Protein AF-A0A1B7MEA1-F1 (afdb_monomer)

InterPro domains:
  IPR001128 Cytochrome P450 [PF00067] (1-78)
  IPR017972 Cytochrome P450, conserved site [PS00086] (35-44)
  IPR036396 Cytochrome P450 superfamily [G3DSA:1.10.630.10] (1-83)
  IPR036396 Cytochrome P450 superfamily [SSF48264] (1-74)
  IPR050364 Cytochrome P450 monooxygenase, fungi [PTHR46300] (1-80)

Radius of gyration: 16.97 Å; Cα contacts (8 Å, |Δi|>4): 39; chains: 1; bounding box: 35×30×44 Å

Mean predicted a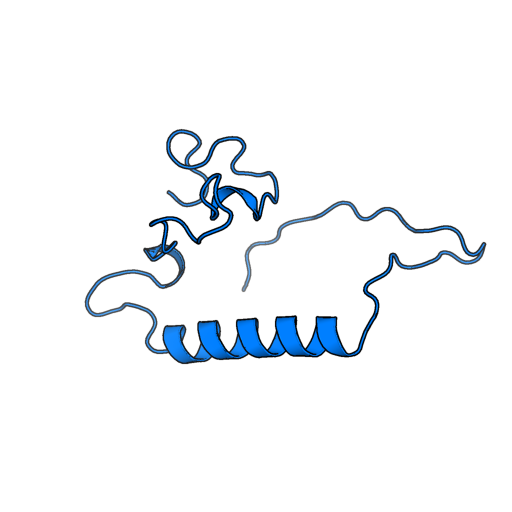ligned error: 4.67 Å

Nearest PDB structures (foldseek):
  3lc4-assembly2_B  TM=8.918E-01  e=5.847E-03  Homo sapiens
  5a5i-assembly1_A  TM=8.257E-01  e=4.739E-03  Homo sapiens
  5x24-assembly1_A  TM=8.405E-01  e=5.083E-03  Homo sapiens
  1r9o-assembly1_A  TM=8.191E-01  e=6.271E-03  Homo sapiens
  3qu8-assembly6_F  TM=8.779E-01  e=1.024E-02  Homo sapiens

pLDDT: mean 92.21, std 7.49, range [47.34, 98.38]

Sequence (86 aa):
MTHDPTKYPAPFEFKPERFFTPSGDLNDDRVTPVWGWGRRICVGRHLADASVWSAIASMLAVFDLLKAKDASGKDIDFEPRWIPGV

Foldseek 3Di:
DQQPCVLPPVSVDPDPCSQADPVRHGDPCPVQPVQPDDPRGNPCVVVVVVVVVVVVVVCVVPDDDAADADPVRDGDDDDDDDDPDD

Secondary structure (DSSP, 8-state):
-TT-TTTSSSTTS--GGGGB-TTS-B-S---GGGG--GGGS-TTHHHHHHHHHHHHHHHHHH------B-TTSPBPP---------

Structure (mmCIF, N/CA/C/O backbone):
data_AF-A0A1B7MEA1-F1
#
_entry.id   AF-A0A1B7MEA1-F1
#
loop_
_atom_site.group_PDB
_atom_site.id
_atom_site.type_symbol
_atom_site.label_atom_id
_atom_site.label_alt_id
_atom_site.label_comp_id
_atom_site.label_asym_id
_atom_site.label_entity_id
_atom_site.label_seq_id
_atom_site.pdbx_PDB_ins_code
_atom_site.Cartn_x
_atom_site.Cartn_y
_atom_site.Cartn_z
_atom_site.occupancy
_atom_site.B_iso_or_equiv
_atom_site.auth_seq_id
_atom_site.auth_comp_id
_atom_site.auth_asym_id
_atom_site.auth_atom_id
_atom_site.pdbx_PDB_model_num
ATOM 1 N N . MET A 1 1 ? 15.454 8.634 -5.270 1.00 83.94 1 MET A N 1
ATOM 2 C CA . MET A 1 1 ? 14.611 7.755 -6.112 1.00 83.94 1 MET A CA 1
ATOM 3 C C . MET A 1 1 ? 13.175 7.699 -5.615 1.00 83.94 1 MET A C 1
ATOM 5 O O . MET A 1 1 ? 12.329 8.243 -6.297 1.00 83.94 1 MET A O 1
ATOM 9 N N . THR A 1 2 ? 12.867 7.102 -4.457 1.00 89.94 2 THR A N 1
ATOM 10 C CA . THR A 1 2 ? 11.467 6.990 -3.97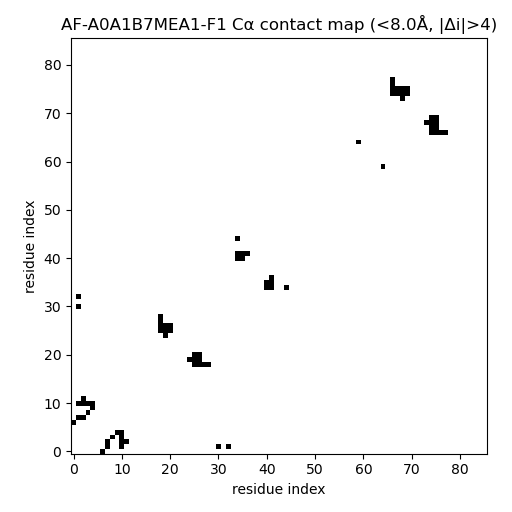6 1.00 89.94 2 THR A CA 1
ATOM 11 C C . THR A 1 2 ? 10.868 8.296 -3.443 1.00 89.94 2 THR A C 1
ATOM 13 O O . THR A 1 2 ? 9.657 8.434 -3.441 1.00 89.94 2 THR A O 1
ATOM 16 N N . HIS A 1 3 ? 11.705 9.269 -3.071 1.00 91.38 3 HIS A N 1
ATOM 17 C CA . HIS A 1 3 ? 11.300 10.637 -2.713 1.00 91.38 3 HIS A CA 1
ATOM 18 C C . HIS A 1 3 ? 11.854 11.685 -3.695 1.00 91.38 3 HIS A C 1
ATOM 20 O O . HIS A 1 3 ? 12.081 12.833 -3.328 1.00 91.38 3 HIS A O 1
ATOM 26 N N . ASP A 1 4 ? 12.168 11.279 -4.928 1.00 92.69 4 ASP A N 1
ATOM 27 C CA . ASP A 1 4 ? 12.645 12.217 -5.945 1.00 92.69 4 ASP A CA 1
ATOM 28 C C . ASP A 1 4 ? 11.488 13.130 -6.391 1.00 92.69 4 ASP A C 1
ATOM 30 O O . ASP A 1 4 ? 10.525 12.609 -6.956 1.00 92.69 4 ASP A O 1
ATOM 34 N N . PRO A 1 5 ? 11.554 14.456 -6.170 1.00 95.56 5 PRO A N 1
ATOM 35 C CA . PRO A 1 5 ? 10.459 15.365 -6.500 1.00 95.56 5 PRO A CA 1
ATOM 36 C C . PRO A 1 5 ? 10.203 15.491 -8.007 1.00 95.56 5 PRO A C 1
ATOM 38 O O . PRO A 1 5 ? 9.118 15.917 -8.394 1.00 95.56 5 PRO A O 1
ATOM 41 N N . THR A 1 6 ? 11.167 15.117 -8.858 1.00 94.62 6 THR A N 1
ATOM 42 C CA . THR A 1 6 ? 10.992 15.131 -10.320 1.00 94.62 6 THR A CA 1
ATOM 43 C C . THR A 1 6 ? 10.075 14.006 -10.796 1.00 94.62 6 THR A C 1
ATOM 45 O O . THR A 1 6 ? 9.300 14.202 -11.729 1.00 94.62 6 THR A O 1
ATOM 48 N N . LYS A 1 7 ? 10.121 12.847 -10.125 1.00 91.56 7 LYS A N 1
ATOM 49 C CA . LYS A 1 7 ? 9.236 11.704 -10.388 1.00 91.56 7 LYS A CA 1
ATOM 50 C C . LYS A 1 7 ? 7.967 11.757 -9.535 1.00 91.56 7 LY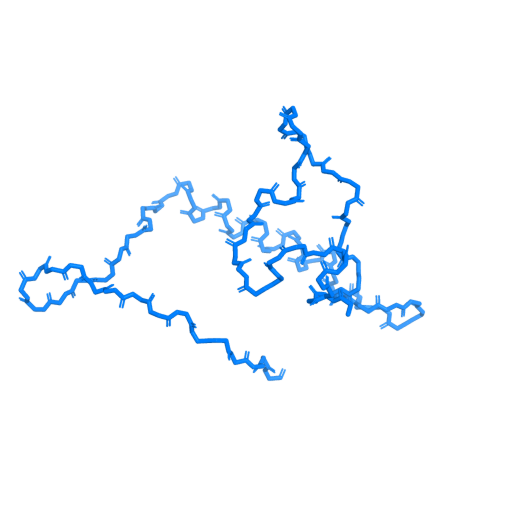S A C 1
ATOM 52 O O . LYS A 1 7 ? 6.881 11.456 -10.018 1.00 91.56 7 LYS A O 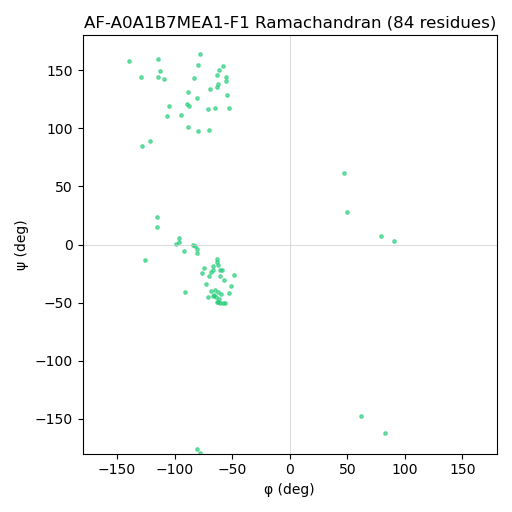1
ATOM 57 N N . TYR A 1 8 ? 8.103 12.138 -8.267 1.00 93.81 8 TYR A N 1
ATOM 58 C CA . TYR A 1 8 ? 7.032 12.155 -7.276 1.00 93.81 8 TYR A CA 1
ATOM 59 C C . TYR A 1 8 ? 6.842 13.568 -6.714 1.00 93.81 8 TYR A C 1
ATOM 61 O O . TYR A 1 8 ? 7.420 13.899 -5.677 1.00 93.81 8 TYR A O 1
ATOM 69 N N . PRO A 1 9 ? 6.000 14.410 -7.338 1.00 94.44 9 PRO A N 1
ATOM 70 C CA . PRO A 1 9 ? 5.649 15.713 -6.782 1.00 94.44 9 PRO A CA 1
ATOM 71 C C . PRO A 1 9 ? 5.091 15.577 -5.361 1.00 94.44 9 PRO A C 1
ATOM 73 O O . PRO A 1 9 ? 4.346 14.631 -5.078 1.00 94.44 9 PRO A O 1
ATOM 76 N N . ALA A 1 10 ? 5.457 16.506 -4.471 1.00 94.44 10 ALA A N 1
AT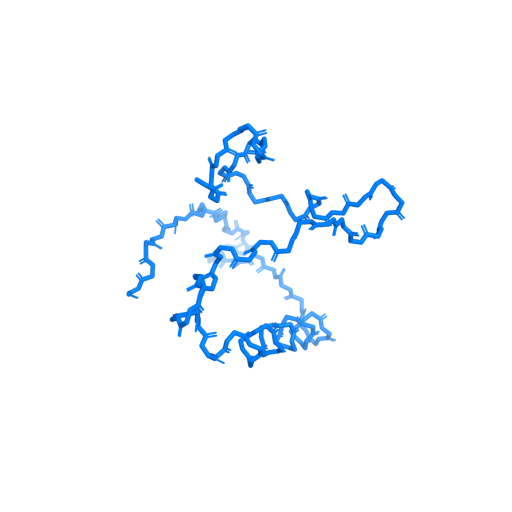OM 77 C CA . ALA A 1 10 ? 5.183 16.417 -3.032 1.00 94.44 10 ALA A CA 1
ATOM 78 C C . ALA A 1 10 ? 5.552 15.030 -2.449 1.00 94.44 10 ALA A C 1
ATOM 80 O O . ALA A 1 10 ? 4.672 14.300 -1.989 1.00 94.44 10 ALA A O 1
ATOM 81 N N . PRO A 1 11 ? 6.835 14.622 -2.515 1.00 92.69 11 PRO A N 1
ATOM 82 C CA . PRO A 1 11 ? 7.240 13.237 -2.265 1.00 92.69 11 PRO A CA 1
ATOM 83 C C . PRO A 1 11 ? 7.043 12.782 -0.814 1.00 92.69 11 PRO A C 1
ATOM 85 O O . PRO A 1 11 ? 6.963 11.587 -0.564 1.00 92.69 11 PRO A O 1
ATOM 88 N N . PHE A 1 12 ? 6.975 13.718 0.136 1.00 90.19 12 PHE A N 1
ATOM 89 C CA . PHE A 1 12 ? 6.784 13.430 1.562 1.00 90.19 12 PHE A CA 1
ATOM 90 C C . PHE A 1 12 ? 5.310 13.418 1.992 1.00 90.19 12 PHE A C 1
ATOM 92 O O . PHE A 1 12 ? 5.012 13.095 3.139 1.00 90.19 12 PHE A O 1
ATOM 99 N N . GLU A 1 13 ? 4.386 13.765 1.093 1.00 9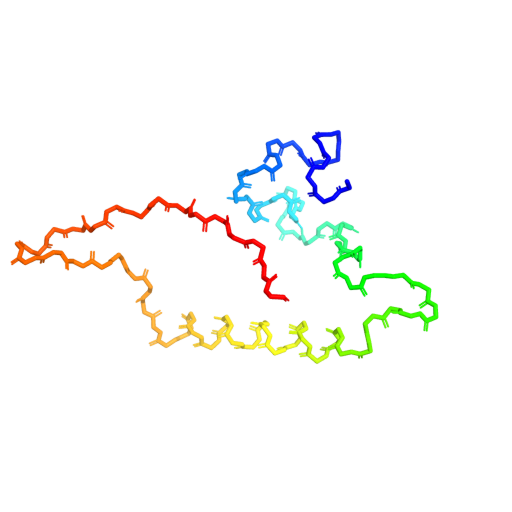1.31 13 GLU A N 1
ATOM 100 C CA . GLU A 1 13 ? 2.953 13.680 1.360 1.00 91.31 13 GLU A CA 1
ATOM 101 C C . GLU A 1 13 ? 2.425 12.289 0.993 1.00 91.31 13 GLU A C 1
ATOM 103 O O . GLU A 1 13 ? 2.651 11.790 -0.118 1.00 91.31 13 GLU A O 1
ATOM 108 N N . PHE A 1 14 ? 1.667 11.682 1.908 1.00 89.81 14 PHE A N 1
ATOM 109 C CA . PHE A 1 14 ? 0.948 10.441 1.644 1.00 89.81 14 PHE A CA 1
ATOM 110 C C . PHE A 1 14 ? -0.211 10.714 0.675 1.00 89.81 14 PHE A C 1
ATOM 112 O O . PHE A 1 14 ? -1.261 11.209 1.072 1.00 89.81 14 PHE A O 1
ATOM 119 N N . LYS A 1 15 ? 0.012 10.421 -0.610 1.00 91.88 15 LYS A N 1
ATOM 120 C CA . LYS A 1 15 ? -0.944 10.632 -1.710 1.00 91.88 15 LYS A CA 1
ATOM 121 C C . LYS A 1 15 ? -1.112 9.348 -2.522 1.00 91.88 15 LYS A C 1
ATOM 123 O O . LYS A 1 15 ? -0.380 9.194 -3.504 1.00 91.88 15 LYS A O 1
ATOM 128 N N . PRO A 1 16 ? -1.988 8.410 -2.114 1.00 92.31 16 PRO A N 1
ATOM 129 C CA . PRO A 1 16 ? -2.242 7.168 -2.850 1.00 92.31 16 PRO A CA 1
ATOM 130 C C . PRO A 1 16 ? -2.695 7.399 -4.297 1.00 92.31 16 PRO A C 1
ATOM 132 O O . PRO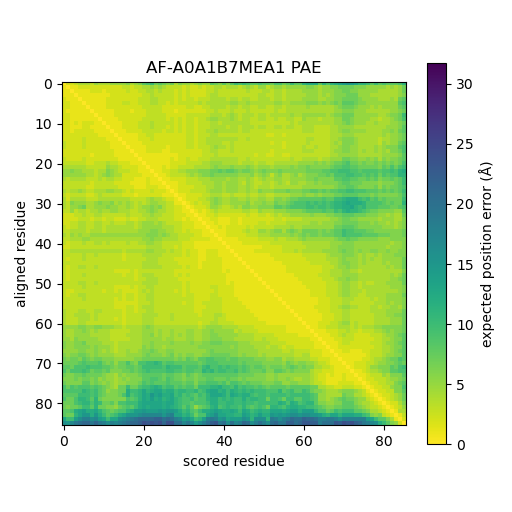 A 1 16 ? -2.369 6.617 -5.185 1.00 92.31 16 PRO A O 1
ATOM 135 N N . GLU A 1 17 ? -3.382 8.512 -4.550 1.00 94.94 17 GLU A N 1
ATOM 136 C CA . GLU A 1 17 ? -3.961 8.886 -5.843 1.00 94.94 17 GLU A CA 1
ATOM 137 C C . GLU A 1 17 ? -2.899 9.028 -6.940 1.00 94.94 17 GLU A C 1
ATOM 139 O O . GLU A 1 17 ? -3.204 8.878 -8.120 1.00 94.94 17 GLU A O 1
ATOM 144 N N . ARG A 1 18 ? -1.628 9.255 -6.576 1.00 94.62 18 ARG A N 1
ATOM 145 C CA . ARG A 1 18 ? -0.521 9.373 -7.541 1.00 94.62 18 ARG A CA 1
ATOM 146 C C . ARG A 1 18 ? -0.260 8.098 -8.346 1.00 94.62 18 ARG A C 1
ATOM 148 O O . ARG A 1 18 ? 0.480 8.158 -9.322 1.00 94.62 18 ARG A O 1
ATOM 155 N N . PHE A 1 19 ? -0.799 6.960 -7.913 1.00 94.75 19 PHE A N 1
ATOM 156 C CA . PHE A 1 19 ? -0.657 5.663 -8.581 1.00 94.75 19 PHE A CA 1
ATOM 157 C C . PHE A 1 19 ? -1.843 5.330 -9.495 1.00 94.75 19 PHE A C 1
ATOM 159 O O . PHE A 1 19 ? -1.898 4.242 -10.064 1.00 94.75 19 PHE A O 1
ATOM 166 N N . PHE A 1 20 ? -2.772 6.273 -9.669 1.00 96.19 20 PHE A N 1
ATOM 167 C CA . PHE A 1 20 ? -3.932 6.130 -10.535 1.00 96.19 20 PHE A CA 1
ATOM 168 C C . PHE A 1 20 ? -3.852 7.081 -11.731 1.00 96.19 20 PHE A C 1
ATOM 170 O O . PHE A 1 20 ? -3.282 8.172 -11.681 1.00 96.19 20 PHE A O 1
ATOM 177 N N . THR A 1 21 ? -4.428 6.640 -12.837 1.00 96.00 21 THR A N 1
ATOM 178 C CA . THR A 1 21 ? -4.733 7.452 -14.012 1.00 96.00 21 THR A CA 1
ATOM 179 C C . THR A 1 21 ? -5.995 8.288 -13.754 1.00 96.00 21 THR A C 1
ATOM 181 O O . THR A 1 21 ? -6.769 7.971 -12.847 1.00 96.00 21 THR A O 1
ATOM 184 N N . PRO A 1 22 ? -6.275 9.328 -14.563 1.00 94.50 22 PRO A N 1
ATOM 185 C CA . PRO A 1 22 ? -7.507 10.110 -14.425 1.00 94.50 22 PRO A CA 1
ATOM 186 C C . PRO A 1 22 ? -8.803 9.295 -14.577 1.00 94.50 22 PRO A C 1
ATOM 188 O O . PRO A 1 22 ? -9.842 9.730 -14.090 1.00 94.50 22 PRO A O 1
ATOM 191 N N . SER A 1 23 ? -8.761 8.132 -15.241 1.00 95.75 23 SER A N 1
ATOM 192 C CA . SER A 1 23 ? -9.901 7.209 -15.360 1.00 95.75 23 SER A CA 1
ATOM 193 C C . SER A 1 23 ? -10.099 6.313 -14.133 1.00 95.75 23 SER A C 1
ATOM 195 O O . SER A 1 23 ? -11.115 5.629 -14.051 1.00 95.75 23 SER A O 1
ATOM 197 N N . GLY A 1 24 ? -9.170 6.329 -13.171 1.00 93.50 24 GLY A N 1
ATOM 198 C CA . GLY A 1 24 ? -9.209 5.486 -11.974 1.00 93.50 24 GLY A CA 1
ATOM 199 C C . GLY A 1 24 ? -8.509 4.133 -12.129 1.00 93.50 24 GLY A C 1
ATOM 200 O O . GLY A 1 24 ? -8.508 3.345 -11.186 1.00 93.50 24 GLY A O 1
ATOM 201 N N . ASP A 1 25 ? -7.878 3.862 -13.273 1.00 96.38 25 ASP A N 1
ATOM 202 C CA . ASP A 1 25 ? -7.041 2.672 -13.464 1.00 96.38 25 ASP A CA 1
ATOM 203 C C . ASP A 1 25 ? -5.655 2.876 -12.844 1.00 96.38 25 ASP A C 1
ATOM 205 O O . ASP A 1 25 ? -5.178 4.009 -12.770 1.00 96.38 25 ASP A O 1
ATOM 209 N N . LEU A 1 26 ? -4.965 1.801 -12.454 1.00 94.12 26 LEU A N 1
ATOM 210 C CA . LEU A 1 26 ? -3.567 1.891 -12.016 1.00 94.12 26 LEU A CA 1
ATOM 211 C C . LEU A 1 26 ? -2.670 2.404 -13.150 1.00 94.12 26 LEU A C 1
ATOM 213 O O . LEU A 1 26 ? -2.803 1.980 -14.299 1.00 94.12 26 LEU A O 1
ATOM 217 N N . ASN A 1 27 ? -1.736 3.295 -12.820 1.00 95.19 27 ASN A N 1
ATOM 218 C CA . ASN A 1 27 ? -0.723 3.744 -13.772 1.00 95.19 27 ASN A CA 1
ATOM 219 C C . ASN A 1 27 ? 0.433 2.731 -13.906 1.00 95.19 27 ASN A C 1
ATOM 221 O O . ASN A 1 27 ? 0.400 1.622 -13.368 1.00 95.19 27 ASN A O 1
ATOM 225 N N . ASP A 1 28 ? 1.455 3.086 -14.682 1.00 93.50 28 ASP A N 1
ATOM 226 C CA . ASP A 1 28 ? 2.599 2.221 -14.976 1.00 93.50 28 ASP A CA 1
ATOM 227 C C . ASP A 1 28 ? 3.681 2.220 -13.881 1.00 93.50 28 ASP A C 1
ATOM 229 O O . ASP A 1 28 ? 4.659 1.465 -13.977 1.00 93.50 28 ASP A O 1
ATOM 233 N N . ASP A 1 29 ? 3.513 3.000 -12.808 1.00 93.06 29 ASP A N 1
ATOM 234 C CA . ASP A 1 29 ? 4.482 3.065 -11.725 1.00 93.06 29 ASP A CA 1
ATOM 235 C C . ASP A 1 29 ? 4.344 1.882 -10.766 1.00 93.06 29 ASP A C 1
ATOM 237 O O . ASP A 1 29 ? 3.557 1.865 -9.823 1.00 93.06 29 ASP A O 1
ATOM 241 N N . ARG A 1 30 ? 5.188 0.875 -10.988 1.00 86.12 30 ARG A N 1
ATOM 242 C CA . ARG A 1 30 ? 5.217 -0.351 -10.181 1.00 86.12 30 ARG A CA 1
ATOM 243 C C . ARG A 1 30 ? 6.034 -0.242 -8.896 1.00 86.12 30 ARG A C 1
ATOM 245 O O . ARG A 1 30 ? 6.197 -1.252 -8.216 1.00 86.12 30 ARG A O 1
ATOM 252 N N . VAL A 1 31 ? 6.644 0.914 -8.607 1.00 87.00 31 VAL A N 1
ATOM 253 C CA . VAL A 1 31 ? 7.467 1.161 -7.401 1.00 87.00 31 VAL A CA 1
ATOM 254 C C . VAL A 1 31 ? 8.534 0.071 -7.156 1.00 87.00 31 VAL A C 1
ATOM 256 O O . VAL A 1 31 ? 8.995 -0.154 -6.039 1.00 87.00 31 VAL A O 1
ATOM 259 N N . THR A 1 32 ? 9.000 -0.592 -8.222 1.00 83.44 32 THR A N 1
ATOM 260 C CA . THR A 1 32 ? 9.893 -1.764 -8.160 1.00 83.44 32 THR A CA 1
ATOM 261 C C . THR A 1 32 ? 11.145 -1.583 -7.287 1.00 83.44 32 THR A C 1
ATOM 263 O O . THR A 1 32 ? 11.512 -2.544 -6.609 1.00 83.44 32 THR A O 1
ATOM 266 N N . PRO A 1 33 ? 11.783 -0.389 -7.223 1.00 89.81 33 PRO A N 1
ATOM 267 C CA . PRO A 1 33 ? 12.893 -0.119 -6.309 1.00 89.81 33 PRO A CA 1
ATOM 268 C C . PRO A 1 33 ? 12.695 -0.527 -4.846 1.00 89.81 33 PRO A C 1
ATOM 270 O O . PRO A 1 33 ? 13.690 -0.795 -4.178 1.00 89.81 33 PRO A O 1
ATOM 273 N N . VAL A 1 34 ? 11.456 -0.589 -4.340 1.00 90.94 34 VAL A N 1
ATOM 274 C CA . VAL A 1 34 ? 11.178 -0.948 -2.937 1.00 90.94 34 VAL A CA 1
ATOM 275 C C . VAL A 1 34 ? 11.678 -2.352 -2.576 1.00 90.94 34 VAL A C 1
ATOM 277 O O . VAL A 1 34 ? 12.059 -2.604 -1.436 1.00 90.94 34 VAL A O 1
ATOM 280 N N . TRP A 1 35 ? 11.764 -3.249 -3.563 1.00 93.00 35 TRP A N 1
ATOM 281 C CA . TRP A 1 35 ? 12.232 -4.623 -3.386 1.00 93.00 35 TRP A CA 1
ATOM 282 C C . TRP A 1 35 ? 13.703 -4.832 -3.781 1.00 93.00 35 TRP A C 1
ATOM 284 O O . TRP A 1 35 ? 14.211 -5.953 -3.681 1.00 93.00 35 TRP A O 1
ATOM 294 N N . GLY A 1 36 ? 14.404 -3.785 -4.225 1.00 92.81 36 GLY A N 1
ATOM 295 C CA . GLY A 1 36 ? 15.768 -3.864 -4.752 1.00 92.81 36 GLY A CA 1
ATOM 296 C C . GLY A 1 36 ? 15.839 -4.283 -6.228 1.00 92.81 36 GLY A C 1
ATOM 297 O O . GLY A 1 36 ? 14.860 -4.198 -6.966 1.00 92.81 36 GLY A O 1
ATOM 298 N N . TRP A 1 37 ? 17.018 -4.735 -6.681 1.00 92.69 37 TRP A N 1
ATOM 299 C CA . TRP A 1 37 ? 17.296 -4.980 -8.106 1.00 92.69 37 TRP A CA 1
ATOM 300 C C . TRP A 1 37 ? 18.110 -6.250 -8.375 1.00 92.69 37 TRP A C 1
ATOM 302 O O . TRP A 1 37 ? 18.886 -6.730 -7.544 1.00 92.69 37 TRP A O 1
ATOM 312 N N . GLY A 1 38 ? 17.983 -6.746 -9.610 1.00 94.00 38 GLY A N 1
ATOM 313 C CA . GLY A 1 38 ? 18.844 -7.778 -10.183 1.00 94.00 38 GLY A CA 1
ATOM 314 C C . GLY A 1 38 ? 18.792 -9.113 -9.441 1.00 94.00 38 GLY A C 1
ATOM 315 O O . GLY A 1 38 ? 17.776 -9.495 -8.866 1.00 94.00 38 GLY A O 1
ATOM 316 N N . ARG A 1 39 ? 19.921 -9.831 -9.434 1.00 96.19 39 ARG A N 1
ATOM 317 C CA . ARG A 1 39 ? 20.042 -11.175 -8.832 1.00 96.19 39 ARG A CA 1
ATOM 318 C C . ARG A 1 39 ? 19.808 -11.215 -7.315 1.00 96.19 39 ARG A C 1
ATOM 320 O O . ARG A 1 39 ? 19.705 -12.300 -6.756 1.00 96.19 39 ARG A O 1
ATOM 327 N N . ARG A 1 40 ? 19.779 -10.058 -6.645 1.00 95.12 40 ARG A N 1
ATOM 328 C CA . ARG A 1 40 ? 19.594 -9.924 -5.190 1.00 95.12 40 ARG A CA 1
ATOM 329 C C . ARG A 1 40 ? 18.296 -9.203 -4.824 1.00 95.12 40 ARG A C 1
ATOM 331 O O . ARG A 1 40 ? 18.150 -8.788 -3.680 1.00 95.12 40 ARG A O 1
ATOM 338 N N . ILE A 1 41 ? 17.371 -9.061 -5.774 1.00 95.81 41 ILE A N 1
ATOM 339 C CA . ILE A 1 41 ? 16.025 -8.562 -5.494 1.00 95.81 41 ILE A CA 1
ATOM 340 C C . ILE A 1 41 ? 15.364 -9.411 -4.400 1.00 95.81 41 ILE A C 1
ATOM 342 O O . ILE A 1 41 ? 15.569 -10.627 -4.346 1.00 95.81 41 ILE A O 1
ATOM 346 N N . CYS A 1 42 ? 14.570 -8.778 -3.537 1.00 95.75 42 CYS A N 1
ATOM 347 C CA . CYS A 1 42 ? 13.872 -9.451 -2.451 1.00 95.75 42 CYS A CA 1
ATOM 348 C C . CYS A 1 42 ? 13.069 -10.647 -2.986 1.00 95.75 42 CYS A C 1
ATOM 350 O O . CYS A 1 42 ? 12.143 -10.499 -3.793 1.00 95.75 42 CYS A O 1
ATOM 352 N N . VAL A 1 43 ? 13.434 -11.849 -2.536 1.00 96.81 43 VAL A N 1
ATOM 353 C CA . VAL A 1 43 ? 12.753 -13.095 -2.922 1.00 96.81 43 VAL A CA 1
ATOM 354 C C . VAL A 1 43 ? 11.351 -13.181 -2.318 1.00 96.81 43 VAL A C 1
ATOM 356 O O . VAL A 1 43 ? 10.466 -13.772 -2.924 1.00 96.81 43 VAL A O 1
ATOM 359 N N . GLY A 1 44 ? 11.129 -12.520 -1.177 1.00 96.56 44 GLY A N 1
ATOM 360 C CA . GLY A 1 44 ? 9.843 -12.466 -0.483 1.00 96.56 44 GLY A CA 1
ATOM 361 C C . GLY A 1 44 ? 8.839 -11.457 -1.046 1.00 96.56 44 GLY A C 1
ATOM 362 O O . GLY A 1 44 ? 7.714 -11.432 -0.563 1.00 96.56 44 GLY A O 1
ATOM 363 N N . ARG A 1 45 ? 9.199 -10.646 -2.054 1.00 95.31 45 ARG A N 1
ATOM 364 C CA . ARG A 1 45 ? 8.349 -9.547 -2.561 1.00 95.31 45 ARG A CA 1
ATOM 365 C C . ARG A 1 45 ? 6.929 -9.976 -2.932 1.00 95.31 45 ARG A C 1
ATOM 367 O O . ARG A 1 45 ? 5.979 -9.310 -2.564 1.00 95.31 45 ARG A O 1
ATOM 374 N N . HIS A 1 46 ? 6.783 -11.133 -3.580 1.00 95.06 46 HIS A N 1
ATOM 375 C CA . HIS A 1 46 ? 5.476 -11.629 -4.026 1.00 95.06 46 HIS A CA 1
ATOM 37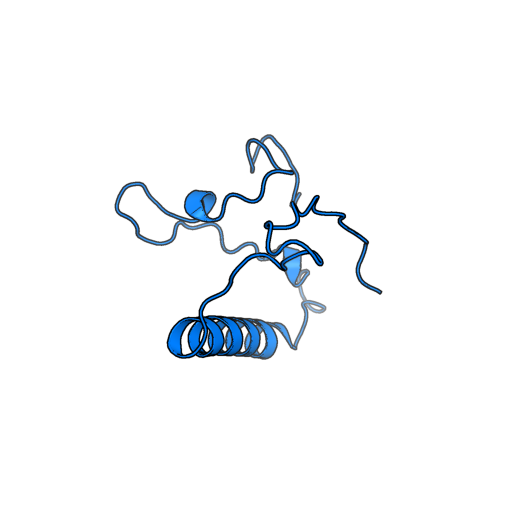6 C C . HIS A 1 46 ? 4.583 -12.016 -2.850 1.00 95.06 46 HIS A C 1
ATOM 378 O O . HIS A 1 46 ? 3.389 -11.735 -2.852 1.00 95.06 46 HIS A O 1
ATOM 384 N N . LEU A 1 47 ? 5.179 -12.642 -1.830 1.00 97.50 47 LEU A N 1
ATOM 385 C CA . LEU A 1 47 ? 4.479 -12.952 -0.590 1.00 97.50 47 LEU A CA 1
ATOM 386 C C . LEU A 1 47 ? 4.115 -11.663 0.149 1.00 97.50 47 LEU A C 1
ATOM 388 O O . LEU A 1 47 ? 2.995 -11.547 0.631 1.00 97.50 47 LEU A O 1
ATOM 392 N N . ALA A 1 48 ? 5.039 -10.705 0.231 1.00 95.38 48 ALA A N 1
ATOM 393 C CA . ALA A 1 48 ? 4.817 -9.437 0.911 1.00 95.38 48 ALA A CA 1
ATOM 394 C C . ALA A 1 48 ? 3.695 -8.620 0.251 1.00 95.38 48 ALA A C 1
ATOM 396 O O . ALA A 1 48 ? 2.765 -8.228 0.950 1.00 95.38 48 ALA A O 1
ATOM 397 N N . ASP A 1 49 ? 3.725 -8.449 -1.075 1.00 93.56 49 ASP A N 1
ATOM 398 C CA . ASP A 1 49 ? 2.683 -7.749 -1.837 1.00 93.56 49 ASP A CA 1
ATOM 399 C C . ASP A 1 49 ? 1.305 -8.391 -1.594 1.00 93.56 49 ASP A C 1
ATOM 401 O O . ASP A 1 49 ? 0.355 -7.712 -1.201 1.00 93.56 49 ASP A O 1
ATOM 405 N N . ALA A 1 50 ? 1.202 -9.719 -1.733 1.00 96.56 50 ALA A N 1
ATOM 406 C CA . ALA A 1 50 ? -0.054 -10.437 -1.516 1.00 96.56 50 ALA A CA 1
ATOM 407 C C . ALA A 1 50 ? -0.542 -10.363 -0.058 1.00 96.56 50 ALA A C 1
ATOM 409 O O . ALA A 1 50 ? -1.742 -10.220 0.190 1.00 96.56 50 ALA A O 1
ATOM 410 N N . SER A 1 51 ? 0.374 -10.449 0.909 1.00 97.94 51 SER A N 1
ATOM 411 C CA . SER A 1 51 ? 0.038 -10.436 2.337 1.00 97.94 51 SER A CA 1
ATOM 412 C C . SER A 1 51 ? -0.436 -9.057 2.787 1.00 97.94 51 SER A C 1
ATOM 414 O O . SER A 1 51 ? -1.457 -8.960 3.462 1.00 97.94 51 SER A O 1
ATOM 416 N N . VAL A 1 52 ? 0.261 -7.990 2.380 1.00 95.69 52 VAL A N 1
ATOM 417 C CA . VAL A 1 52 ? -0.121 -6.607 2.702 1.00 95.69 52 VAL A CA 1
ATOM 418 C C . VAL A 1 52 ? -1.465 -6.266 2.066 1.00 95.69 52 VAL A C 1
ATOM 420 O O . VAL A 1 52 ? -2.342 -5.746 2.754 1.00 95.69 52 VAL A O 1
ATOM 423 N N . TRP A 1 53 ? -1.669 -6.624 0.794 1.00 95.75 53 TRP A N 1
ATOM 424 C CA . TRP A 1 53 ? -2.953 -6.424 0.121 1.00 95.75 53 TRP A CA 1
ATOM 425 C C . TRP A 1 53 ? -4.099 -7.133 0.848 1.00 95.75 53 TRP A C 1
ATOM 427 O O . TRP A 1 53 ? -5.115 -6.516 1.169 1.00 95.75 53 TRP A O 1
ATOM 437 N N . SER A 1 54 ? -3.913 -8.418 1.162 1.00 98.25 54 SER A N 1
ATOM 438 C CA . SER A 1 54 ? -4.930 -9.220 1.848 1.00 98.25 54 SER A CA 1
ATOM 439 C C . SER A 1 54 ? -5.248 -8.666 3.234 1.00 98.25 54 SER A C 1
ATOM 441 O O . SER A 1 54 ? -6.417 -8.610 3.615 1.00 98.25 54 SER A O 1
ATOM 443 N N . ALA A 1 55 ? -4.232 -8.219 3.977 1.00 98.19 55 ALA A N 1
ATOM 444 C CA . ALA A 1 55 ? -4.417 -7.606 5.285 1.00 98.19 55 ALA A CA 1
ATOM 445 C C . ALA A 1 55 ? -5.233 -6.309 5.186 1.00 98.19 55 ALA A C 1
ATOM 447 O O . ALA A 1 55 ? -6.215 -6.166 5.908 1.00 98.19 55 ALA A O 1
ATOM 448 N N . ILE A 1 56 ? -4.879 -5.396 4.272 1.00 97.25 56 ILE A N 1
ATOM 449 C CA . ILE A 1 56 ? -5.600 -4.126 4.079 1.00 97.25 56 ILE A CA 1
ATOM 450 C C . ILE A 1 56 ? -7.057 -4.386 3.689 1.00 97.25 56 ILE A C 1
ATOM 452 O O . ILE A 1 56 ? -7.960 -3.860 4.336 1.00 97.25 56 ILE A O 1
ATOM 456 N N . ALA A 1 57 ? -7.294 -5.234 2.684 1.00 97.81 57 ALA A N 1
ATOM 457 C CA . ALA A 1 57 ? -8.643 -5.563 2.232 1.00 97.81 57 ALA A CA 1
ATOM 458 C C . ALA A 1 57 ? -9.485 -6.192 3.353 1.00 97.81 57 ALA A C 1
ATOM 460 O O . ALA A 1 57 ? -10.637 -5.813 3.548 1.00 97.81 57 ALA A O 1
ATOM 461 N N . SER A 1 58 ? -8.897 -7.110 4.126 1.00 98.38 58 SER A N 1
ATOM 462 C CA . SER A 1 58 ? -9.586 -7.754 5.250 1.00 98.38 58 SER A CA 1
ATOM 463 C C . SER A 1 58 ? -9.917 -6.758 6.358 1.00 98.38 58 SER A C 1
ATOM 465 O O . SER A 1 58 ? -11.029 -6.783 6.871 1.00 98.38 58 SER A O 1
ATOM 467 N N . MET A 1 59 ? -8.984 -5.864 6.709 1.00 98.25 59 MET A N 1
ATOM 468 C CA . MET A 1 59 ? -9.213 -4.840 7.730 1.00 98.25 59 MET A CA 1
ATOM 469 C C . MET A 1 59 ? -10.347 -3.895 7.328 1.00 98.25 59 MET A C 1
ATOM 471 O O . MET A 1 59 ? -11.251 -3.672 8.125 1.00 98.25 59 MET A O 1
ATOM 475 N N . LEU A 1 60 ? -10.339 -3.400 6.087 1.00 97.31 60 LEU A N 1
ATOM 476 C CA . LEU A 1 60 ? -11.372 -2.491 5.580 1.00 97.31 60 LEU A CA 1
ATOM 477 C C . LEU A 1 60 ? -12.743 -3.161 5.414 1.00 97.31 60 LEU A C 1
ATOM 479 O O . LEU A 1 60 ? -13.760 -2.476 5.424 1.00 97.31 60 LEU A O 1
ATOM 483 N N . ALA A 1 61 ? -12.788 -4.485 5.253 1.00 98.12 61 ALA A N 1
ATOM 484 C CA . ALA A 1 61 ? -14.044 -5.217 5.126 1.00 98.12 61 ALA A CA 1
ATOM 485 C C . ALA A 1 61 ? -14.781 -5.404 6.462 1.00 98.12 61 ALA A C 1
ATOM 487 O O . ALA A 1 61 ? -15.991 -5.622 6.454 1.00 98.12 61 ALA A O 1
ATOM 488 N N . VAL A 1 62 ? -14.069 -5.375 7.596 1.00 98.25 62 VAL A N 1
ATOM 489 C CA . VAL A 1 62 ? -14.636 -5.762 8.903 1.00 98.25 62 VAL A CA 1
ATOM 490 C C . VAL A 1 62 ? -14.487 -4.704 9.996 1.00 98.25 62 VAL A C 1
ATOM 492 O O . VAL A 1 62 ? -15.134 -4.831 11.034 1.00 98.25 62 VAL A O 1
ATOM 495 N N . PHE A 1 63 ? -13.660 -3.676 9.793 1.00 97.81 63 PHE A N 1
ATOM 496 C CA . PHE A 1 63 ? -13.411 -2.628 10.780 1.00 97.81 63 PHE A CA 1
ATOM 497 C C . PHE A 1 63 ? -13.586 -1.227 10.196 1.00 97.81 63 PHE A C 1
ATOM 499 O O . PHE A 1 63 ? -13.154 -0.947 9.079 1.00 97.81 63 PHE A O 1
ATOM 506 N N . ASP A 1 64 ? -14.100 -0.321 11.029 1.00 96.50 64 ASP A N 1
ATOM 507 C CA . ASP A 1 64 ? -14.005 1.120 10.810 1.00 96.50 64 ASP A CA 1
ATOM 508 C C . ASP A 1 64 ? -12.716 1.654 11.447 1.00 96.50 64 ASP A C 1
ATOM 510 O O . ASP A 1 64 ? -12.496 1.539 12.657 1.00 96.50 64 ASP A O 1
ATOM 514 N N . LEU A 1 65 ? -11.847 2.255 10.634 1.00 92.88 65 LEU A N 1
ATOM 515 C CA . LEU A 1 65 ? -10.592 2.849 11.094 1.00 92.88 65 LEU A CA 1
ATOM 516 C C . LEU A 1 65 ? -10.828 4.306 11.511 1.00 92.88 65 LEU A C 1
ATOM 518 O O . LEU A 1 65 ? -10.908 5.200 10.671 1.00 92.88 65 LEU A O 1
ATOM 522 N N . LEU A 1 66 ? -10.937 4.540 12.819 1.00 93.75 66 LEU A N 1
ATOM 523 C CA . LEU A 1 66 ? -11.218 5.853 13.406 1.00 93.75 66 LEU A CA 1
ATOM 524 C C . LEU A 1 66 ? -10.038 6.369 14.238 1.00 93.75 66 LEU A C 1
ATOM 526 O O . LEU A 1 66 ? -9.187 5.602 14.693 1.00 93.75 66 LEU A O 1
ATOM 530 N N . LYS A 1 67 ? -10.001 7.686 14.470 1.00 93.62 67 LYS A N 1
ATOM 531 C CA . LYS A 1 67 ? -9.028 8.301 15.380 1.00 93.62 67 LYS A CA 1
ATOM 532 C C . LYS A 1 67 ? -9.232 7.789 16.807 1.00 93.62 67 LYS A C 1
ATOM 534 O O . LYS A 1 67 ? -10.359 7.564 17.253 1.00 93.62 67 LYS A O 1
ATOM 539 N N . ALA A 1 68 ? -8.129 7.653 17.540 1.00 93.75 68 ALA A N 1
ATOM 540 C CA . ALA A 1 68 ? -8.186 7.415 18.975 1.00 93.75 68 ALA A CA 1
ATOM 541 C C . ALA A 1 68 ? -8.879 8.592 19.680 1.00 93.75 68 ALA A C 1
ATOM 543 O O . ALA A 1 68 ? -8.786 9.732 19.224 1.00 93.75 68 ALA A O 1
ATOM 544 N N . LYS A 1 69 ? -9.554 8.314 20.799 1.00 95.69 69 LYS A N 1
ATOM 545 C CA . LYS A 1 69 ? -10.244 9.322 21.612 1.00 95.69 69 LYS A CA 1
ATOM 546 C C . LYS A 1 69 ? -9.515 9.549 22.931 1.00 95.69 69 LYS A C 1
ATOM 548 O O . LYS A 1 69 ? -9.000 8.602 23.523 1.00 95.69 69 LYS A O 1
ATOM 553 N N . ASP A 1 70 ? -9.479 10.796 23.381 1.00 94.69 70 ASP A N 1
ATOM 554 C CA . ASP A 1 70 ? -8.978 11.159 24.704 1.00 94.69 70 ASP A CA 1
ATOM 555 C C . ASP A 1 70 ? -10.005 10.853 25.813 1.00 94.69 70 ASP A C 1
ATOM 557 O O . ASP A 1 70 ? -11.108 10.361 25.561 1.00 94.69 70 ASP A O 1
ATOM 561 N N . ALA A 1 71 ? -9.657 11.166 27.065 1.00 95.50 71 ALA A N 1
ATOM 562 C CA . ALA A 1 71 ? -10.537 10.956 28.219 1.00 95.50 71 ALA A CA 1
ATOM 563 C C . ALA A 1 71 ? -11.854 11.760 28.158 1.00 95.50 71 ALA A C 1
ATOM 565 O O . ALA A 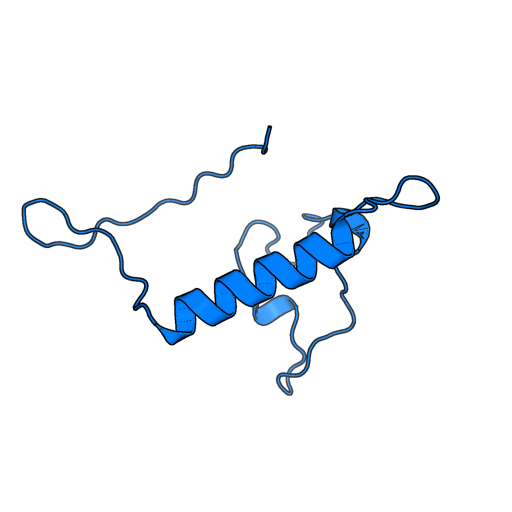1 71 ? -12.802 11.430 28.866 1.00 95.50 71 ALA A O 1
ATOM 566 N N . SER A 1 72 ? -11.918 12.798 27.320 1.00 95.62 72 SER A N 1
ATOM 567 C CA . SER A 1 72 ? -13.110 13.624 27.101 1.00 95.62 72 SER A CA 1
ATOM 568 C C . SER A 1 72 ? -13.920 13.169 25.878 1.00 95.62 72 SER A C 1
ATOM 570 O O . SER A 1 72 ? -14.922 13.795 25.539 1.00 95.62 72 SER A O 1
ATOM 572 N N . GLY A 1 73 ? -13.501 12.093 25.200 1.00 94.69 73 GLY A N 1
ATOM 573 C CA . GLY A 1 73 ? -14.142 11.572 23.992 1.00 94.69 73 GLY A CA 1
ATOM 574 C C . GLY A 1 73 ? -13.802 12.337 22.706 1.00 94.69 73 GLY A C 1
ATOM 575 O O . GLY A 1 73 ? -14.399 12.054 21.659 1.00 94.69 73 GLY A O 1
ATOM 576 N N . LYS A 1 74 ? -12.858 13.286 22.758 1.00 95.81 74 LYS A N 1
ATOM 577 C CA . LYS A 1 74 ? -12.416 14.061 21.594 1.00 95.81 74 LYS A CA 1
ATOM 578 C C . LYS A 1 74 ? -11.367 13.280 20.812 1.00 95.81 74 LYS A C 1
ATOM 580 O O . LYS A 1 74 ? -10.528 12.596 21.395 1.00 95.81 74 LYS A O 1
ATOM 585 N N . ASP A 1 75 ? -11.415 13.395 19.490 1.00 96.50 75 ASP A N 1
ATOM 586 C CA . ASP A 1 75 ? -10.426 12.774 18.617 1.00 96.50 75 ASP A CA 1
ATOM 587 C C . ASP A 1 75 ? -9.029 13.347 18.876 1.00 96.50 75 ASP A C 1
ATOM 589 O O . ASP A 1 75 ? -8.833 14.561 18.985 1.00 96.50 75 ASP A O 1
ATOM 593 N N . ILE A 1 76 ? -8.059 12.445 18.952 1.00 94.31 76 ILE A N 1
ATOM 594 C CA . ILE A 1 76 ? -6.645 12.763 19.077 1.00 94.31 76 ILE A CA 1
ATOM 595 C C . ILE A 1 76 ? -6.092 12.929 17.664 1.00 94.31 76 ILE A C 1
ATOM 597 O O . ILE A 1 76 ? -6.123 11.992 16.860 1.00 94.31 76 ILE A O 1
ATOM 601 N N . ASP A 1 77 ? -5.588 14.124 17.357 1.00 90.50 77 ASP A N 1
ATOM 602 C CA . ASP A 1 77 ? -4.886 14.357 16.100 1.00 90.50 77 ASP A CA 1
ATOM 603 C C . ASP A 1 77 ? -3.548 13.616 16.092 1.00 90.50 77 ASP A C 1
ATOM 605 O O . ASP A 1 77 ? -2.792 13.615 17.067 1.00 90.50 77 ASP A O 1
ATOM 609 N N . PHE A 1 78 ? -3.289 12.940 14.977 1.00 84.75 78 PHE A N 1
ATOM 610 C CA . PHE A 1 78 ? -2.093 12.146 14.767 1.00 84.75 78 PHE A CA 1
ATOM 611 C C . PHE A 1 78 ? -1.143 12.894 13.840 1.00 84.75 78 PHE A C 1
ATOM 613 O O . PHE A 1 78 ? -1.473 13.143 12.682 1.00 84.75 78 PHE A O 1
ATOM 620 N N . GLU A 1 79 ? 0.050 13.186 14.347 1.00 82.62 79 GLU A N 1
ATOM 621 C CA . GLU A 1 79 ? 1.156 13.697 13.544 1.00 82.62 79 GLU A CA 1
ATOM 622 C C . GLU A 1 79 ? 2.038 12.520 13.096 1.00 82.62 79 GLU A C 1
ATOM 624 O O . GLU A 1 79 ? 2.691 11.886 13.937 1.00 82.62 79 GLU A O 1
ATOM 629 N N . PRO A 1 80 ? 2.067 12.180 11.794 1.00 79.56 80 PRO A N 1
ATOM 630 C CA . PRO A 1 80 ? 2.842 11.051 11.303 1.00 79.56 80 PRO A CA 1
ATOM 631 C C . PRO A 1 80 ? 4.340 11.287 11.501 1.00 79.56 80 PRO A C 1
ATOM 633 O O . PRO A 1 80 ? 4.941 12.178 10.902 1.00 79.56 80 PRO A O 1
ATOM 636 N N . ARG A 1 81 ? 4.973 10.433 12.312 1.00 82.38 81 ARG A N 1
ATOM 637 C CA . ARG A 1 81 ? 6.429 10.392 12.472 1.00 82.38 81 ARG A CA 1
ATOM 638 C C . ARG A 1 81 ? 6.998 9.166 11.777 1.00 82.38 81 ARG A C 1
ATOM 640 O O . ARG A 1 81 ? 6.835 8.041 12.241 1.00 82.38 81 ARG A O 1
ATOM 647 N N . TRP A 1 82 ? 7.722 9.401 10.694 1.00 76.19 82 TRP A N 1
ATOM 648 C CA . TRP A 1 82 ? 8.416 8.347 9.970 1.00 76.19 82 TRP A CA 1
ATOM 649 C C . TRP A 1 82 ? 9.726 8.005 10.674 1.00 76.19 82 TRP A C 1
ATOM 651 O O . TRP A 1 82 ? 10.557 8.879 10.930 1.00 76.19 82 TRP A O 1
ATOM 661 N N . ILE A 1 83 ? 9.911 6.728 10.984 1.00 81.69 83 ILE A N 1
ATOM 662 C CA . ILE A 1 83 ? 11.186 6.178 11.435 1.00 81.69 83 ILE A CA 1
ATOM 663 C C . ILE A 1 83 ? 11.690 5.205 10.367 1.00 81.69 83 ILE A C 1
ATOM 665 O O . ILE A 1 83 ? 10.870 4.524 9.744 1.00 81.69 83 ILE A O 1
ATOM 669 N N . PRO A 1 84 ? 13.009 5.128 10.119 1.00 72.19 84 PRO A N 1
ATOM 670 C CA . PRO A 1 84 ? 13.557 4.018 9.356 1.00 72.19 84 PRO A CA 1
ATOM 671 C C . PRO A 1 84 ? 13.119 2.716 10.037 1.00 72.19 84 PRO A C 1
ATOM 673 O O . PRO A 1 84 ? 13.263 2.587 11.254 1.00 72.19 84 PRO A O 1
ATOM 676 N N . GLY A 1 85 ? 12.541 1.785 9.274 1.00 67.69 85 GLY A N 1
ATOM 677 C CA . GLY A 1 85 ? 12.353 0.418 9.760 1.00 67.69 85 GLY A CA 1
ATOM 678 C C . GLY A 1 85 ? 13.706 -0.180 10.153 1.00 67.69 85 GLY A C 1
ATOM 679 O O . GLY A 1 85 ? 14.736 0.275 9.651 1.00 67.69 85 GLY A O 1
ATOM 680 N N . VAL A 1 86 ? 13.691 -1.147 11.075 1.00 47.34 86 VAL A N 1
ATOM 681 C CA . VAL A 1 86 ? 14.896 -1.871 11.523 1.00 47.34 86 VAL A CA 1
ATOM 682 C C . VAL A 1 86 ? 15.686 -2.412 10.334 1.00 47.34 86 VAL A C 1
ATOM 684 O O . VAL A 1 86 ? 15.045 -3.002 9.434 1.00 47.34 86 VAL A O 1
#

Organism: NCBI:txid1314800

Solvent-accessible surface area (backbone atoms only — not comparable to full-atom values): 5802 Å² total; per-residue (Å²): 116,90,61,30,55,91,85,33,70,68,46,87,56,96,58,78,67,79,49,40,40,99,88,70,46,75,50,89,77,75,68,56,72,82,45,51,58,78,100,71,34,51,85,57,46,67,59,49,55,54,49,54,51,52,50,51,55,52,46,65,73,76,48,86,93,70,71,57,62,48,99,85,68,45,71,51,86,82,82,88,78,90,70,84,78,132